Protein AF-A0A5C9BS23-F1 (afdb_monomer)

Foldseek 3Di:
DPCLVVVLLVCLVVQLLQACPDVVLPHDVDDVVVNVVSLVVVCVVPVVSSVFSVQLVVVLVVCVPDNDPVVCVVPNSCSSSVVDTHHDFQADPVQDPNSVPAPWDWPADPVRHTDIDDDGPPID

Radius of gyration: 16.47 Å; Cα contacts (8 Å, |Δi|>4): 150; chains: 1; bounding box: 42×32×42 Å

Mean predicted aligned error: 2.77 Å

Structure (mmCIF, N/CA/C/O backbone):
data_AF-A0A5C9BS23-F1
#
_entry.id   AF-A0A5C9BS23-F1
#
loop_
_atom_site.group_PDB
_atom_site.id
_atom_site.type_symbol
_atom_site.label_atom_id
_atom_site.label_alt_id
_atom_site.label_comp_id
_atom_site.label_asym_id
_atom_site.label_entity_id
_atom_site.label_seq_id
_atom_site.pdbx_PDB_ins_code
_atom_site.Cartn_x
_atom_site.Cartn_y
_atom_site.Cartn_z
_atom_site.occupancy
_atom_site.B_iso_or_equiv
_atom_site.auth_seq_id
_atom_site.auth_comp_id
_atom_site.auth_asym_id
_atom_site.auth_atom_id
_atom_site.pdbx_PDB_model_num
ATOM 1 N N . PRO A 1 1 ? 8.996 13.730 -7.837 1.00 88.56 1 PRO A N 1
ATOM 2 C CA . PRO A 1 1 ? 10.079 14.350 -8.644 1.00 88.56 1 PRO A CA 1
ATOM 3 C C . PRO A 1 1 ? 9.676 14.425 -10.120 1.00 88.56 1 PRO A C 1
ATOM 5 O O . PRO A 1 1 ? 8.764 13.702 -10.517 1.00 88.56 1 PRO A O 1
ATOM 8 N N . THR A 1 2 ? 10.323 15.273 -10.921 1.00 95.62 2 THR A N 1
ATOM 9 C CA . THR A 1 2 ? 10.094 15.317 -12.377 1.00 95.62 2 THR A CA 1
ATOM 10 C C . THR A 1 2 ? 10.279 13.922 -12.986 1.00 95.62 2 THR A C 1
ATOM 12 O O . THR A 1 2 ? 11.216 13.216 -12.615 1.00 95.62 2 THR A O 1
ATOM 15 N N . GLY A 1 3 ? 9.369 13.497 -13.866 1.00 95.75 3 GLY A N 1
ATOM 16 C CA . GLY A 1 3 ? 9.415 12.188 -14.530 1.00 95.75 3 GLY A CA 1
ATOM 17 C C . GLY A 1 3 ? 8.792 11.025 -13.746 1.00 95.75 3 GLY A C 1
ATOM 18 O O . GLY A 1 3 ? 8.545 9.968 -14.319 1.00 95.75 3 GLY A O 1
ATOM 19 N N . TRP A 1 4 ? 8.518 11.176 -12.444 1.00 95.81 4 TRP A N 1
ATOM 20 C CA . TRP A 1 4 ? 7.981 10.071 -11.634 1.00 95.81 4 TRP A CA 1
ATOM 21 C C . TRP A 1 4 ? 6.539 9.720 -11.972 1.00 95.81 4 TRP A C 1
ATOM 23 O O . TRP A 1 4 ? 6.173 8.550 -11.930 1.00 95.81 4 TRP A O 1
ATOM 33 N N . LYS A 1 5 ? 5.718 10.720 -12.297 1.00 96.00 5 LYS A N 1
ATOM 34 C CA . LYS A 1 5 ? 4.321 10.490 -12.669 1.00 96.00 5 LYS A CA 1
ATOM 35 C C . LYS A 1 5 ? 4.249 9.686 -13.965 1.00 96.00 5 LYS A C 1
ATOM 37 O O . LYS A 1 5 ? 3.460 8.755 -14.072 1.00 96.00 5 LYS A O 1
ATOM 42 N N . GLU A 1 6 ? 5.098 10.034 -14.923 1.00 97.94 6 GLU A N 1
ATOM 43 C CA . GLU A 1 6 ? 5.216 9.378 -16.219 1.00 97.94 6 GLU A CA 1
ATOM 44 C C . GLU A 1 6 ? 5.760 7.955 -16.057 1.00 97.94 6 GLU A C 1
ATOM 46 O O . GLU A 1 6 ? 5.193 7.021 -16.617 1.00 97.94 6 GLU A O 1
ATOM 51 N N . ALA A 1 7 ? 6.794 7.775 -15.228 1.00 97.25 7 ALA A N 1
ATOM 52 C CA . ALA A 1 7 ? 7.349 6.460 -14.917 1.00 97.25 7 ALA A CA 1
ATOM 53 C C . ALA A 1 7 ? 6.330 5.552 -14.211 1.00 97.25 7 ALA A C 1
ATOM 55 O O . ALA A 1 7 ? 6.184 4.394 -14.590 1.00 97.25 7 ALA A O 1
ATOM 56 N N . TYR A 1 8 ? 5.591 6.072 -13.225 1.00 97.56 8 TYR A N 1
ATOM 57 C CA . TYR A 1 8 ? 4.550 5.315 -12.524 1.00 97.56 8 TYR A CA 1
ATOM 58 C C . TYR A 1 8 ? 3.411 4.925 -13.464 1.00 97.56 8 TYR A C 1
ATOM 60 O O . TYR A 1 8 ? 2.979 3.775 -13.467 1.00 97.56 8 TYR A O 1
ATOM 68 N N . LYS A 1 9 ? 2.979 5.853 -14.324 1.00 97.56 9 LYS A N 1
ATOM 69 C CA . LYS A 1 9 ? 1.974 5.572 -15.348 1.00 97.56 9 LYS A CA 1
ATOM 70 C C . LYS A 1 9 ? 2.437 4.458 -16.293 1.00 97.56 9 LYS A C 1
ATOM 72 O O . LYS A 1 9 ? 1.716 3.482 -16.448 1.00 97.56 9 LYS A O 1
ATOM 77 N N . ALA A 1 10 ? 3.643 4.560 -16.855 1.00 97.88 10 ALA A N 1
ATOM 78 C CA . ALA A 1 10 ? 4.190 3.540 -17.752 1.00 97.88 10 ALA A CA 1
ATOM 79 C C . ALA A 1 10 ? 4.358 2.177 -17.055 1.00 97.88 10 ALA A C 1
ATOM 81 O O . ALA A 1 10 ? 4.090 1.135 -17.648 1.00 97.88 10 ALA A O 1
ATOM 82 N N . PHE A 1 11 ? 4.762 2.183 -15.782 1.00 97.31 11 PHE A N 1
ATOM 83 C CA . PHE A 1 11 ? 4.861 0.981 -14.957 1.00 97.31 11 PHE A CA 1
ATOM 84 C C . PHE A 1 11 ? 3.502 0.279 -14.797 1.00 97.31 11 PHE A C 1
ATOM 86 O O . PHE A 1 11 ? 3.415 -0.938 -14.958 1.00 97.31 11 PHE A O 1
ATOM 93 N N . CYS A 1 12 ? 2.441 1.044 -14.529 1.00 97.62 12 CYS A N 1
ATOM 94 C CA . CYS A 1 12 ? 1.083 0.518 -14.388 1.00 97.62 12 CYS A CA 1
ATOM 95 C C . CYS A 1 12 ? 0.486 0.066 -15.730 1.00 97.62 12 CYS A C 1
ATOM 97 O O . CYS A 1 12 ? -0.083 -1.018 -15.798 1.00 97.62 12 CYS A O 1
ATOM 99 N N . GLU A 1 13 ? 0.664 0.840 -16.806 1.00 97.25 13 GLU A N 1
ATOM 100 C CA . GLU A 1 13 ? 0.186 0.499 -18.160 1.00 97.25 13 GLU A CA 1
ATOM 101 C C . GLU A 1 13 ? 0.841 -0.774 -18.712 1.00 97.25 13 GLU A C 1
ATOM 103 O O . GLU A 1 13 ? 0.208 -1.528 -19.446 1.00 97.25 13 GLU A O 1
ATOM 108 N N . ALA A 1 14 ? 2.087 -1.051 -18.323 1.00 96.44 14 ALA A N 1
ATOM 109 C CA . ALA A 1 14 ? 2.768 -2.305 -18.631 1.00 96.44 14 ALA A CA 1
ATOM 110 C C . ALA A 1 14 ? 2.319 -3.487 -17.742 1.00 96.44 14 ALA A C 1
ATOM 112 O O . ALA A 1 14 ? 2.822 -4.599 -17.892 1.00 96.44 14 ALA A O 1
ATOM 113 N N . GLY A 1 15 ? 1.390 -3.262 -16.808 1.00 95.44 15 GLY A N 1
ATOM 114 C CA . GLY A 1 15 ? 0.807 -4.285 -15.941 1.00 95.44 15 GLY A CA 1
ATOM 115 C C . GLY A 1 15 ? 1.673 -4.688 -14.744 1.00 95.44 15 GLY A C 1
ATOM 116 O O . GLY A 1 15 ? 1.312 -5.621 -14.026 1.00 95.44 15 GLY A O 1
ATOM 117 N N . TRP A 1 16 ? 2.800 -4.013 -14.493 1.00 96.69 16 TRP A N 1
ATOM 118 C CA . TRP A 1 16 ? 3.749 -4.425 -13.451 1.00 96.69 16 TRP A CA 1
ATOM 119 C C . TRP A 1 16 ? 3.216 -4.243 -12.028 1.00 96.69 16 TRP A C 1
ATOM 121 O O . TRP A 1 16 ? 3.621 -4.973 -11.125 1.00 96.69 16 TRP A O 1
ATOM 131 N N . ASN A 1 17 ? 2.288 -3.305 -11.827 1.00 96.38 17 ASN A N 1
ATOM 132 C CA . ASN A 1 17 ? 1.698 -3.031 -10.516 1.00 96.38 17 ASN A CA 1
ATOM 133 C C . ASN A 1 17 ? 0.821 -4.189 -10.002 1.00 96.38 17 ASN A C 1
ATOM 135 O 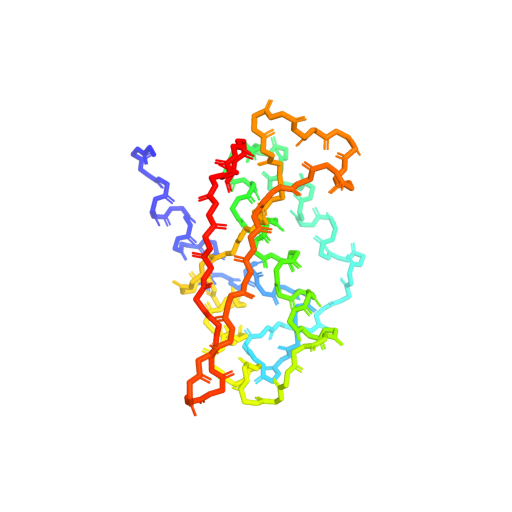O . ASN A 1 17 ? 0.795 -4.443 -8.803 1.00 96.38 17 ASN A O 1
ATOM 139 N N . GLY A 1 18 ? 0.165 -4.919 -10.910 1.00 96.31 18 GLY A N 1
ATOM 140 C CA . GLY A 1 18 ? -0.740 -6.033 -10.606 1.00 96.31 18 GLY A CA 1
ATOM 14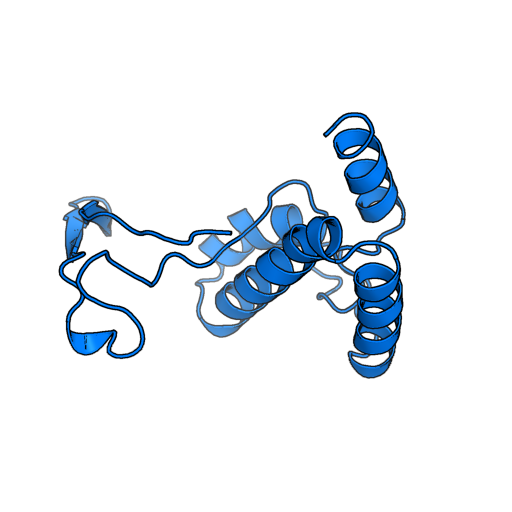1 C C . GLY A 1 18 ? -0.204 -7.406 -11.018 1.00 96.31 18 GLY A C 1
ATOM 142 O O . GLY A 1 18 ? -0.991 -8.316 -11.267 1.00 96.31 18 GLY A O 1
ATOM 143 N N . ILE A 1 19 ? 1.119 -7.563 -11.149 1.00 96.56 19 ILE A N 1
ATOM 144 C CA . ILE A 1 19 ? 1.742 -8.749 -11.762 1.00 96.56 19 ILE A CA 1
ATOM 145 C C . ILE A 1 19 ? 1.333 -10.079 -11.100 1.00 96.56 19 ILE A C 1
ATOM 147 O O . ILE A 1 19 ? 1.052 -11.047 -11.801 1.00 96.56 19 ILE A O 1
ATOM 151 N N . THR A 1 20 ? 1.248 -10.137 -9.769 1.00 96.69 20 THR A N 1
ATOM 152 C CA . THR A 1 20 ? 0.818 -11.347 -9.037 1.00 96.69 20 THR A CA 1
ATOM 153 C C . THR A 1 20 ? -0.626 -11.272 -8.549 1.00 96.69 20 THR A C 1
ATOM 155 O O . THR A 1 20 ? -1.172 -12.258 -8.064 1.00 96.69 20 THR A O 1
ATOM 158 N N . SER A 1 21 ? -1.267 -10.111 -8.680 1.00 97.19 21 SER A N 1
ATOM 159 C CA . SER A 1 21 ? -2.615 -9.887 -8.165 1.00 97.19 21 SER A CA 1
ATOM 160 C C . SER A 1 21 ? -3.674 -10.667 -8.961 1.00 97.19 21 SER A C 1
ATOM 162 O O . SER A 1 21 ? -3.446 -10.977 -10.136 1.00 97.19 21 SER A O 1
ATOM 164 N N . PRO A 1 22 ? -4.847 -10.963 -8.366 1.00 96.94 22 PRO A N 1
ATOM 165 C CA . PRO A 1 22 ? -5.890 -11.744 -9.028 1.00 96.94 22 PRO A CA 1
ATOM 166 C C . PRO A 1 22 ? -6.409 -11.092 -10.316 1.00 96.94 22 PRO A C 1
ATOM 168 O O . PRO A 1 22 ? -6.629 -9.879 -10.371 1.00 96.94 22 PRO A O 1
ATOM 171 N N . ALA A 1 23 ? -6.663 -11.918 -11.333 1.00 97.19 23 ALA A N 1
ATOM 172 C CA . ALA A 1 23 ? -7.165 -11.466 -12.631 1.00 97.19 23 ALA A CA 1
ATOM 173 C C . ALA A 1 23 ? -8.561 -10.825 -12.550 1.00 97.19 23 ALA A C 1
ATOM 175 O O . ALA A 1 23 ? -8.832 -9.873 -13.278 1.00 97.19 23 ALA A O 1
ATOM 176 N N . ASP A 1 24 ? -9.401 -11.272 -11.609 1.00 96.50 24 ASP A N 1
ATOM 177 C CA . ASP A 1 24 ? -10.749 -10.729 -11.367 1.00 96.50 24 ASP A CA 1
ATOM 178 C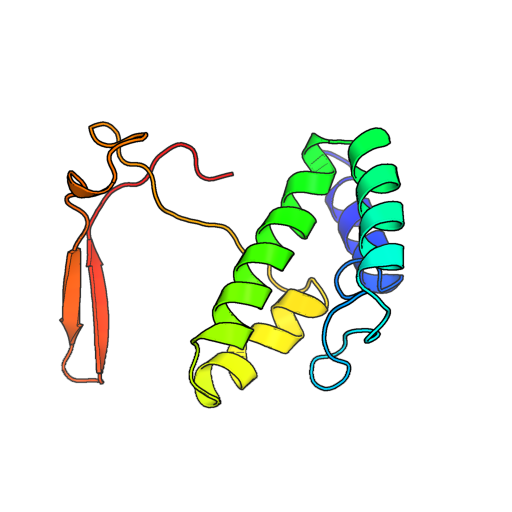 C . ASP A 1 24 ? -10.746 -9.228 -11.028 1.00 96.50 24 ASP A C 1
ATOM 180 O O . ASP A 1 24 ? -11.764 -8.556 -11.174 1.00 96.50 24 ASP A O 1
ATOM 184 N N . PHE A 1 25 ? -9.598 -8.690 -10.605 1.00 97.25 25 PHE A N 1
ATOM 185 C CA . PHE A 1 25 ? -9.410 -7.279 -10.267 1.00 97.25 25 PHE A CA 1
ATOM 186 C C . PHE A 1 25 ? -8.362 -6.596 -11.164 1.00 97.25 25 PHE A C 1
ATOM 188 O O . PHE A 1 25 ? -7.724 -5.628 -10.754 1.00 97.25 25 PHE A O 1
ATOM 195 N N . GLY A 1 26 ? -8.141 -7.110 -12.379 1.00 95.19 26 GLY A N 1
ATOM 196 C CA . GLY A 1 26 ? -7.228 -6.511 -13.361 1.00 95.19 26 GLY A CA 1
ATOM 197 C C . GLY A 1 26 ? -5.745 -6.836 -13.152 1.00 95.19 26 GLY A C 1
ATOM 198 O O . GLY A 1 26 ? -4.888 -6.198 -13.764 1.00 95.19 26 GLY A O 1
ATOM 199 N N . GLY A 1 27 ? -5.426 -7.808 -12.293 1.00 96.88 27 GLY A N 1
ATOM 200 C CA . GLY A 1 27 ? -4.078 -8.357 -12.165 1.00 96.88 27 GLY A CA 1
ATOM 201 C C . GLY A 1 27 ? -3.751 -9.392 -13.247 1.00 96.88 27 GLY A C 1
ATOM 202 O O . GLY A 1 27 ? -4.582 -9.720 -14.092 1.00 96.88 27 GLY A O 1
ATOM 203 N N . GLN A 1 28 ? -2.530 -9.928 -13.221 1.00 97.69 28 GLN A N 1
ATOM 204 C CA . GLN A 1 28 ? -2.100 -10.960 -14.179 1.00 97.69 28 GLN A CA 1
ATOM 205 C C . GLN A 1 28 ? -2.140 -12.384 -13.602 1.00 97.69 28 GLN A C 1
ATOM 207 O O . GLN A 1 28 ? -2.020 -13.347 -14.356 1.00 97.69 28 GLN A O 1
ATOM 212 N N . GLY A 1 29 ? -2.293 -12.538 -12.281 1.00 96.62 29 GLY A N 1
ATOM 213 C CA . GLY A 1 29 ? -2.330 -13.842 -11.610 1.00 96.62 29 GLY A CA 1
ATOM 214 C C . GLY A 1 29 ? -1.047 -14.668 -11.755 1.00 96.62 29 GLY A C 1
ATOM 215 O O . GLY A 1 29 ? -1.100 -15.896 -11.680 1.00 96.62 29 GLY A O 1
ATOM 216 N N . LEU A 1 30 ? 0.099 -14.025 -12.013 1.00 97.19 30 LEU A N 1
ATOM 217 C CA . LEU A 1 30 ? 1.370 -14.732 -12.160 1.00 97.19 30 LEU A CA 1
ATOM 218 C C . LEU A 1 30 ? 1.912 -15.192 -10.795 1.00 97.19 30 LEU A C 1
ATOM 220 O O . LEU A 1 30 ? 1.580 -14.599 -9.769 1.00 97.19 30 LEU A O 1
ATOM 224 N N . PRO A 1 31 ? 2.780 -16.221 -10.756 1.00 97.00 31 PRO A N 1
ATOM 225 C CA . PRO A 1 31 ? 3.337 -16.719 -9.502 1.00 97.00 31 PRO A CA 1
ATOM 226 C C . PRO A 1 31 ? 4.163 -15.671 -8.745 1.00 97.00 31 PRO A C 1
ATOM 228 O O . PRO A 1 31 ? 4.963 -14.945 -9.343 1.00 97.00 31 PRO A O 1
ATOM 231 N N . ASP A 1 32 ? 4.069 -15.673 -7.413 1.00 94.25 32 ASP A N 1
ATOM 232 C CA . ASP A 1 32 ? 4.835 -14.759 -6.553 1.00 94.25 32 ASP A CA 1
ATOM 233 C C . ASP A 1 32 ? 6.34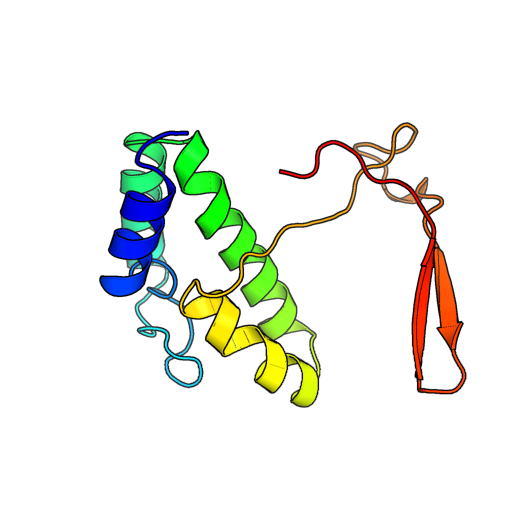7 -14.866 -6.739 1.00 94.25 32 ASP A C 1
ATOM 235 O O . ASP A 1 32 ? 7.051 -13.865 -6.631 1.00 94.25 32 ASP A O 1
ATOM 239 N N . THR A 1 33 ? 6.863 -16.047 -7.081 1.00 96.25 33 THR A N 1
ATOM 240 C CA . THR A 1 33 ? 8.289 -16.240 -7.380 1.00 96.25 33 THR A 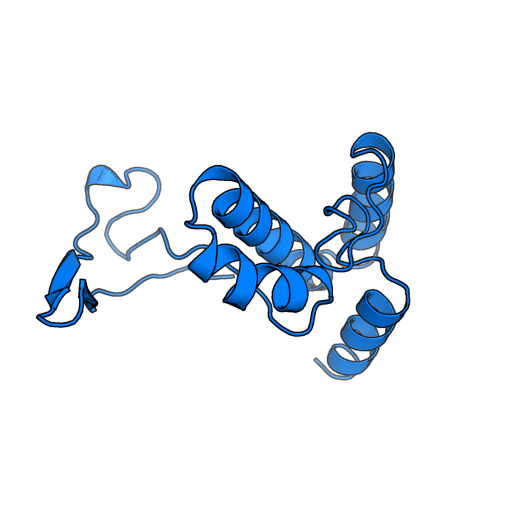CA 1
ATOM 241 C C . THR A 1 33 ? 8.763 -15.357 -8.535 1.00 96.25 33 THR A C 1
ATOM 243 O O . THR A 1 33 ? 9.857 -14.798 -8.464 1.00 96.25 33 THR A O 1
ATOM 246 N N . LEU A 1 34 ? 7.932 -15.163 -9.565 1.00 95.31 34 LEU A N 1
ATOM 247 C CA . LEU A 1 34 ? 8.209 -14.223 -10.651 1.00 95.31 34 LEU A CA 1
ATOM 248 C C . LEU A 1 34 ? 8.031 -12.774 -10.184 1.00 95.31 34 LEU A C 1
ATOM 250 O O . LEU A 1 34 ? 8.865 -11.919 -10.481 1.00 95.31 34 LEU A O 1
ATOM 254 N N . GLY A 1 35 ? 6.970 -12.505 -9.418 1.00 94.88 35 GLY A N 1
ATOM 255 C CA . GLY A 1 35 ? 6.716 -11.182 -8.850 1.00 94.88 35 GLY A CA 1
ATOM 256 C C . GLY A 1 35 ? 7.872 -10.673 -7.987 1.00 94.88 35 GLY A C 1
ATOM 257 O O . GLY A 1 35 ? 8.220 -9.498 -8.073 1.00 94.88 35 GLY A O 1
ATOM 258 N N . ILE A 1 36 ? 8.507 -11.544 -7.199 1.00 95.62 36 ILE A N 1
ATOM 259 C CA . ILE A 1 36 ? 9.675 -11.210 -6.374 1.00 95.62 36 ILE A CA 1
ATOM 260 C C . ILE A 1 36 ? 10.857 -10.784 -7.249 1.00 95.62 36 ILE A C 1
ATOM 262 O O . ILE A 1 36 ? 11.444 -9.740 -6.978 1.00 95.62 36 ILE A O 1
ATOM 266 N N . ALA A 1 37 ? 11.169 -11.523 -8.318 1.00 96.50 37 ALA A N 1
ATOM 267 C CA . ALA A 1 37 ? 12.258 -11.162 -9.228 1.00 96.50 37 ALA A CA 1
ATOM 268 C C . ALA A 1 37 ? 12.017 -9.797 -9.902 1.00 96.50 37 ALA A C 1
ATOM 270 O O . ALA A 1 37 ? 12.921 -8.970 -10.004 1.00 96.50 37 ALA A O 1
ATOM 271 N N . VAL A 1 38 ? 10.775 -9.512 -10.312 1.00 94.88 38 VAL A N 1
ATOM 272 C CA . VAL A 1 38 ? 10.414 -8.197 -10.870 1.00 94.88 38 VAL A CA 1
ATOM 273 C C . VAL A 1 38 ? 1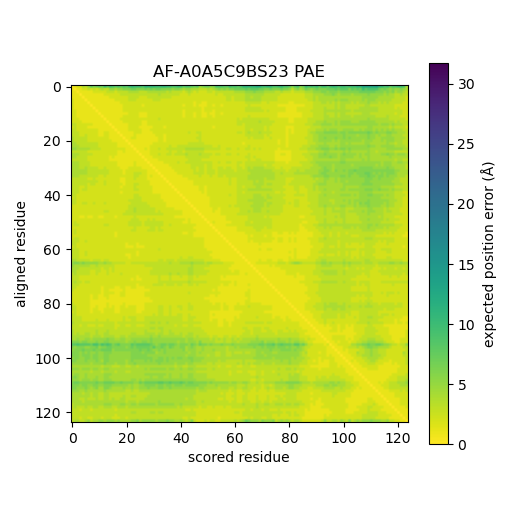0.551 -7.090 -9.827 1.00 94.88 38 VAL A C 1
ATOM 275 O O . VAL A 1 38 ? 11.152 -6.053 -10.110 1.00 94.88 38 VAL A O 1
ATOM 278 N N . LYS A 1 39 ? 10.050 -7.313 -8.608 1.00 94.44 39 LYS A N 1
ATOM 279 C CA . LYS A 1 39 ? 10.181 -6.360 -7.498 1.00 94.44 39 LYS A CA 1
ATOM 280 C C . LYS A 1 39 ? 11.651 -6.074 -7.181 1.00 94.44 39 LYS A C 1
ATOM 282 O O . LYS A 1 39 ? 12.001 -4.913 -7.004 1.00 94.44 39 LYS A O 1
ATOM 287 N N . GLU A 1 40 ? 12.517 -7.086 -7.182 1.00 97.12 40 GLU A N 1
ATOM 288 C CA . GLU A 1 40 ? 13.962 -6.923 -6.975 1.00 97.12 40 GLU A CA 1
ATOM 289 C C . GLU A 1 40 ? 14.587 -5.985 -8.019 1.00 97.12 40 GLU A C 1
ATOM 291 O O . GLU A 1 40 ? 15.311 -5.056 -7.653 1.00 97.12 40 GLU A O 1
ATOM 296 N N . MET A 1 41 ? 14.269 -6.175 -9.305 1.00 97.25 41 MET A N 1
ATOM 297 C CA . MET A 1 41 ? 14.777 -5.320 -10.384 1.00 97.25 41 MET A CA 1
ATOM 298 C C . MET A 1 41 ? 14.340 -3.861 -10.207 1.00 97.25 41 MET A C 1
ATOM 300 O O . MET A 1 41 ? 15.150 -2.946 -10.358 1.00 97.25 41 MET A O 1
ATOM 304 N N . VAL A 1 42 ? 13.075 -3.631 -9.841 1.00 95.75 42 VAL A N 1
ATOM 305 C CA . VAL A 1 42 ? 12.529 -2.280 -9.626 1.00 95.75 42 VAL A CA 1
ATOM 306 C C . VAL A 1 42 ? 13.155 -1.621 -8.393 1.00 95.75 42 VAL A C 1
ATOM 308 O O . VAL A 1 42 ? 13.581 -0.469 -8.471 1.00 95.75 42 VAL A O 1
ATOM 311 N N . CYS A 1 43 ? 13.269 -2.351 -7.277 1.00 96.62 43 CYS A N 1
ATOM 312 C CA . CYS A 1 43 ? 13.943 -1.888 -6.061 1.00 96.62 43 CYS A CA 1
ATOM 313 C C . CYS A 1 43 ? 15.410 -1.525 -6.326 1.00 96.62 43 CYS A C 1
ATOM 315 O O . CYS A 1 43 ? 15.882 -0.488 -5.861 1.00 96.62 43 CYS A O 1
ATOM 317 N N . SER A 1 44 ? 16.115 -2.352 -7.102 1.00 97.88 44 SER A N 1
ATOM 318 C CA . SER A 1 44 ? 17.523 -2.143 -7.458 1.00 97.88 44 SER A CA 1
ATOM 319 C C . SER A 1 44 ? 17.717 -0.935 -8.371 1.00 97.88 44 SER A C 1
ATOM 321 O O . SER A 1 44 ? 18.680 -0.188 -8.214 1.00 97.88 44 SER A O 1
ATOM 323 N N . ALA A 1 45 ? 16.792 -0.713 -9.310 1.00 97.19 45 ALA A N 1
ATOM 324 C CA . ALA A 1 45 ? 16.838 0.432 -10.211 1.00 97.19 45 ALA A CA 1
ATOM 325 C C . ALA A 1 45 ? 16.518 1.749 -9.490 1.00 97.19 45 ALA A C 1
ATOM 327 O O . ALA A 1 45 ? 17.171 2.766 -9.730 1.00 97.19 45 ALA A O 1
ATOM 328 N N . ASN A 1 46 ? 15.501 1.753 -8.623 1.00 97.31 46 ASN A N 1
ATOM 329 C CA . ASN A 1 46 ? 15.120 2.925 -7.846 1.00 97.31 46 ASN A CA 1
ATOM 330 C C . ASN A 1 46 ? 14.300 2.535 -6.609 1.00 97.31 46 ASN A C 1
ATOM 332 O O . ASN A 1 46 ? 13.072 2.411 -6.665 1.00 97.31 46 ASN A O 1
ATOM 336 N N . LEU A 1 47 ? 14.983 2.424 -5.469 1.00 96.75 47 LEU A N 1
ATOM 337 C CA . LEU A 1 47 ? 14.358 2.054 -4.204 1.00 96.75 47 LEU A CA 1
ATOM 338 C C . LEU A 1 47 ? 13.220 3.008 -3.826 1.00 96.75 47 LEU A C 1
ATOM 340 O O . LEU A 1 47 ? 12.120 2.555 -3.532 1.00 96.75 47 LEU A O 1
ATOM 344 N N . SER A 1 48 ? 13.440 4.322 -3.888 1.00 96.38 48 SER A N 1
ATOM 345 C CA . SER A 1 48 ? 12.419 5.302 -3.503 1.00 96.38 48 SER A CA 1
ATOM 346 C C . SER A 1 48 ? 11.159 5.214 -4.369 1.00 96.38 48 SER A C 1
ATOM 348 O O . SER A 1 48 ? 10.059 5.376 -3.851 1.00 96.38 48 SER A O 1
ATOM 350 N N . PHE A 1 49 ? 11.298 4.951 -5.672 1.00 96.69 49 PHE A N 1
ATOM 351 C CA . PHE A 1 49 ? 10.153 4.741 -6.564 1.00 96.69 49 PHE A CA 1
ATOM 352 C C . PHE A 1 49 ? 9.422 3.436 -6.235 1.00 96.69 49 PHE A C 1
ATOM 354 O O . PHE A 1 49 ? 8.193 3.415 -6.182 1.00 96.69 49 PHE A O 1
ATOM 361 N N . SER A 1 50 ? 10.175 2.363 -5.970 1.00 96.25 50 SER A N 1
ATOM 362 C CA . SER A 1 50 ? 9.625 1.030 -5.697 1.00 96.25 50 SER A CA 1
ATOM 363 C C . SER A 1 50 ? 8.722 0.971 -4.458 1.00 96.25 50 SER A C 1
ATOM 365 O O . SER A 1 50 ? 7.821 0.134 -4.404 1.00 96.25 50 SER A O 1
ATOM 367 N N . LEU A 1 51 ? 8.914 1.882 -3.493 1.00 96.06 51 LEU A N 1
ATOM 368 C CA . LEU A 1 51 ? 8.128 1.925 -2.258 1.00 96.06 51 LEU A CA 1
ATOM 369 C C . LEU A 1 51 ? 6.631 2.125 -2.525 1.00 96.06 51 LEU A C 1
ATOM 371 O O . LEU A 1 51 ? 5.821 1.494 -1.857 1.00 96.06 51 LEU A O 1
ATOM 375 N N . GLY A 1 52 ? 6.248 2.927 -3.525 1.00 95.06 52 GLY A N 1
ATOM 376 C CA . GLY A 1 52 ? 4.836 3.163 -3.851 1.00 95.06 52 GLY A CA 1
ATOM 377 C C . GLY A 1 52 ? 4.085 1.877 -4.242 1.00 95.06 52 GLY A C 1
ATOM 378 O O . GLY A 1 52 ? 3.138 1.490 -3.547 1.00 95.06 52 GLY A O 1
ATOM 379 N N . PRO A 1 53 ? 4.507 1.176 -5.314 1.00 94.81 53 PRO A N 1
ATOM 380 C CA . PRO A 1 53 ? 3.942 -0.122 -5.688 1.00 94.81 53 PRO A CA 1
ATOM 381 C C . PRO A 1 53 ? 4.046 -1.181 -4.580 1.00 94.81 53 PRO A C 1
ATOM 383 O O . PRO A 1 53 ? 3.108 -1.952 -4.367 1.00 94.81 53 PRO A O 1
ATOM 386 N N . LEU A 1 54 ? 5.161 -1.210 -3.840 1.00 95.06 54 LEU A N 1
ATOM 387 C CA . LEU A 1 54 ? 5.375 -2.174 -2.759 1.00 95.06 54 LEU A CA 1
ATOM 388 C C . LEU A 1 54 ? 4.353 -2.002 -1.624 1.00 95.06 54 LEU A C 1
ATOM 390 O O . LEU A 1 54 ? 3.724 -2.974 -1.208 1.00 95.06 54 LEU A O 1
ATOM 394 N N . LEU A 1 55 ? 4.157 -0.771 -1.148 1.00 97.38 55 LEU A N 1
ATOM 395 C CA . LEU A 1 55 ? 3.188 -0.456 -0.093 1.00 97.38 55 LEU A CA 1
ATOM 396 C C . LEU A 1 55 ? 1.752 -0.698 -0.559 1.00 97.38 55 LEU A C 1
ATOM 398 O O . LEU A 1 55 ? 0.937 -1.237 0.192 1.00 97.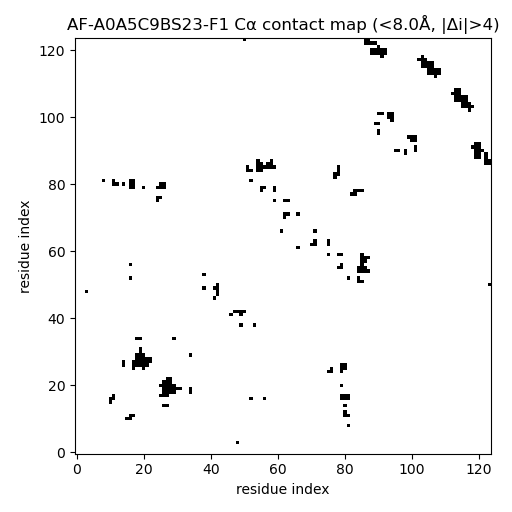38 55 LEU A O 1
ATOM 402 N N . THR A 1 56 ? 1.467 -0.374 -1.821 1.00 97.44 56 THR A N 1
ATOM 403 C CA . THR A 1 56 ? 0.160 -0.643 -2.430 1.00 97.44 56 THR A CA 1
ATOM 404 C C . THR A 1 56 ? -0.125 -2.144 -2.473 1.00 97.44 56 THR A C 1
ATOM 406 O O . THR A 1 56 ? -1.227 -2.549 -2.112 1.00 97.44 56 THR A O 1
ATOM 409 N N . THR A 1 57 ? 0.871 -2.976 -2.803 1.00 95.25 57 THR A N 1
ATOM 410 C CA . THR A 1 57 ? 0.739 -4.444 -2.752 1.00 95.25 57 THR A CA 1
ATOM 411 C C . THR A 1 57 ? 0.356 -4.912 -1.346 1.00 95.25 57 THR A C 1
ATOM 413 O O . THR A 1 57 ? -0.595 -5.668 -1.193 1.00 95.25 57 THR A O 1
ATOM 416 N N . GLY A 1 58 ? 1.036 -4.428 -0.300 1.00 95.75 58 GLY A N 1
ATOM 417 C CA . GLY A 1 58 ? 0.706 -4.801 1.082 1.00 95.75 58 GLY A CA 1
ATOM 418 C C . GLY A 1 58 ? -0.719 -4.409 1.493 1.00 95.75 58 GLY A C 1
ATOM 419 O O . GLY A 1 58 ? -1.407 -5.173 2.167 1.00 95.75 58 GLY A O 1
ATOM 420 N N . ALA A 1 59 ? -1.194 -3.243 1.050 1.00 98.00 59 ALA A N 1
ATOM 421 C CA . ALA A 1 59 ? -2.566 -2.811 1.300 1.00 98.00 59 ALA A CA 1
ATOM 422 C C . ALA A 1 59 ? -3.603 -3.657 0.531 1.00 98.00 59 ALA A C 1
ATOM 424 O O . ALA A 1 59 ? -4.656 -3.978 1.083 1.00 98.00 59 ALA A O 1
ATOM 425 N N . VAL A 1 60 ? -3.296 -4.065 -0.706 1.00 97.75 60 VAL A N 1
ATOM 426 C CA . VAL A 1 60 ? -4.116 -5.006 -1.492 1.00 97.75 60 VAL A CA 1
ATOM 427 C C . VAL A 1 60 ? -4.228 -6.357 -0.784 1.00 97.75 60 VAL A C 1
ATOM 429 O O . VAL A 1 60 ? -5.338 -6.861 -0.629 1.00 97.75 60 VAL A O 1
ATOM 432 N N . GLU A 1 61 ? -3.121 -6.909 -0.284 1.00 96.44 61 GLU A N 1
ATOM 433 C CA . GLU A 1 61 ? -3.123 -8.180 0.457 1.00 96.44 61 GLU A CA 1
ATOM 434 C C . GLU A 1 61 ? -3.985 -8.115 1.725 1.00 96.44 61 GLU A C 1
ATOM 436 O O . GLU A 1 61 ? -4.758 -9.035 2.009 1.00 96.44 61 GLU A O 1
ATOM 441 N N . ALA A 1 62 ? -3.926 -7.002 2.465 1.00 97.88 62 ALA A N 1
ATOM 442 C CA . ALA A 1 62 ? -4.790 -6.792 3.624 1.00 97.88 62 ALA A CA 1
ATOM 443 C C . ALA A 1 62 ? -6.276 -6.808 3.225 1.00 97.88 62 ALA A C 1
ATOM 445 O O . ALA A 1 62 ? -7.075 -7.504 3.851 1.00 97.88 62 ALA A O 1
ATOM 446 N N . LEU A 1 63 ? -6.645 -6.110 2.144 1.00 98.12 63 LEU A N 1
ATOM 447 C CA . LEU A 1 63 ? -8.022 -6.100 1.644 1.00 98.12 63 LEU A CA 1
ATOM 448 C C . LEU A 1 63 ? -8.480 -7.487 1.175 1.00 98.12 63 LEU A C 1
ATOM 450 O O . LEU A 1 63 ? -9.578 -7.919 1.522 1.00 98.12 63 LEU A O 1
ATOM 454 N N . LEU A 1 64 ? -7.647 -8.212 0.426 1.00 97.06 64 LEU A N 1
ATOM 455 C CA . LEU A 1 64 ? -7.952 -9.576 -0.016 1.00 97.06 64 LEU A CA 1
ATOM 456 C C . LEU A 1 64 ? -8.214 -10.507 1.175 1.00 97.06 64 LEU A C 1
ATOM 458 O O . LEU A 1 64 ? -9.174 -11.284 1.152 1.00 97.06 64 LEU A O 1
ATOM 462 N N . THR A 1 65 ? -7.407 -10.361 2.226 1.00 97.69 65 THR A N 1
ATOM 463 C CA . THR A 1 65 ? -7.446 -11.203 3.424 1.00 97.69 65 THR A CA 1
ATOM 464 C C . THR A 1 65 ? -8.671 -10.941 4.296 1.00 97.69 65 THR A C 1
ATOM 466 O O . THR A 1 65 ? -9.309 -11.894 4.737 1.00 97.69 65 THR A O 1
ATOM 469 N N . CYS A 1 66 ? -9.000 -9.676 4.582 1.00 97.00 66 CYS A N 1
ATOM 470 C CA . CYS A 1 66 ? -9.960 -9.358 5.647 1.00 97.00 66 CYS A CA 1
ATOM 471 C C . CYS A 1 66 ? -11.097 -8.403 5.270 1.00 97.00 66 CYS A C 1
ATOM 473 O O . CYS A 1 66 ? -11.989 -8.195 6.094 1.00 97.00 66 CYS A O 1
ATOM 475 N N . ALA A 1 67 ? -11.111 -7.825 4.066 1.00 97.56 67 ALA A N 1
ATOM 476 C CA . ALA A 1 67 ? -12.186 -6.915 3.682 1.00 97.56 67 ALA A CA 1
ATOM 477 C C . ALA A 1 67 ? -13.464 -7.662 3.263 1.00 97.56 67 ALA A C 1
ATOM 479 O O . ALA A 1 67 ? -13.415 -8.792 2.766 1.00 97.56 67 ALA A O 1
ATOM 480 N N . SER A 1 68 ? -14.610 -6.998 3.435 1.00 97.81 68 SER A N 1
ATOM 481 C CA . SER A 1 68 ? -15.888 -7.448 2.878 1.00 97.81 68 SER A CA 1
ATOM 482 C C . SER A 1 68 ? -15.875 -7.388 1.349 1.00 97.81 68 SER A C 1
ATOM 484 O O . SER A 1 68 ? -15.104 -6.631 0.755 1.00 97.81 68 SER A O 1
ATOM 486 N N . ASP A 1 69 ? -16.771 -8.134 0.704 1.00 98.00 69 ASP A N 1
ATOM 487 C CA . ASP A 1 69 ? -16.894 -8.132 -0.760 1.00 98.00 69 ASP A CA 1
ATOM 488 C C . ASP A 1 69 ? -17.222 -6.737 -1.316 1.00 98.00 69 ASP A C 1
ATOM 490 O O . ASP A 1 69 ? -16.712 -6.348 -2.365 1.00 98.00 69 ASP A O 1
ATOM 494 N N . GLU A 1 70 ? -17.997 -5.943 -0.573 1.00 97.56 70 GLU A N 1
ATOM 495 C CA . GLU A 1 70 ? -18.296 -4.549 -0.916 1.00 97.56 70 GLU A CA 1
ATOM 496 C C . GLU A 1 70 ? -17.026 -3.687 -0.964 1.00 97.56 70 GLU A C 1
ATOM 498 O O . GLU A 1 70 ? -16.777 -2.993 -1.951 1.00 97.56 70 GLU A O 1
ATOM 503 N N . LEU A 1 71 ? -16.173 -3.765 0.063 1.00 97.94 71 LEU A N 1
ATOM 504 C CA . LEU A 1 71 ? -14.908 -3.028 0.085 1.00 97.94 71 LEU A CA 1
ATOM 505 C C . LEU A 1 71 ? -13.967 -3.532 -1.017 1.00 97.94 71 LEU A C 1
ATOM 507 O O . LEU A 1 71 ? -13.344 -2.732 -1.716 1.00 97.94 71 LEU A O 1
ATOM 511 N N . LYS A 1 72 ? -13.895 -4.850 -1.229 1.00 98.44 72 LYS A N 1
ATOM 512 C CA . LYS A 1 72 ? -13.088 -5.446 -2.301 1.00 98.44 72 LYS A CA 1
ATOM 513 C C . LYS A 1 72 ? -13.474 -4.884 -3.670 1.00 98.44 72 LYS A C 1
ATOM 515 O O . LYS A 1 72 ? -12.592 -4.431 -4.399 1.00 98.44 72 LYS A O 1
ATOM 520 N N . ALA A 1 73 ? -14.771 -4.814 -3.969 1.00 97.94 73 ALA A N 1
ATOM 521 C CA . ALA A 1 73 ? -15.292 -4.262 -5.219 1.00 97.94 73 ALA A CA 1
ATOM 522 C C . ALA A 1 73 ? -14.989 -2.761 -5.404 1.00 97.94 73 ALA A C 1
ATOM 524 O O . ALA A 1 73 ? -14.812 -2.298 -6.528 1.00 97.94 73 ALA A O 1
ATOM 525 N N . ILE A 1 74 ? -14.901 -1.985 -4.318 1.00 98.00 74 ILE A N 1
ATOM 526 C CA . ILE A 1 74 ? -14.614 -0.543 -4.387 1.00 98.00 74 ILE A CA 1
ATOM 527 C C . ILE A 1 74 ? -13.128 -0.261 -4.650 1.00 98.00 74 ILE A C 1
ATOM 529 O O . ILE A 1 74 ? -12.808 0.687 -5.385 1.00 98.00 74 ILE A O 1
ATOM 533 N N . TYR A 1 75 ? -12.242 -1.027 -4.003 1.00 98.56 75 TYR A N 1
ATOM 534 C CA . TYR A 1 75 ? -10.823 -0.688 -3.872 1.00 98.56 75 TYR A CA 1
ATOM 535 C C . TYR A 1 75 ? -9.889 -1.535 -4.739 1.00 98.56 75 TYR A C 1
ATOM 537 O O . TYR A 1 75 ? -8.953 -0.974 -5.309 1.00 98.56 75 TYR A O 1
ATOM 545 N N . LEU A 1 76 ? -10.106 -2.852 -4.846 1.00 98.44 76 LEU A N 1
ATOM 546 C CA . LEU A 1 76 ? 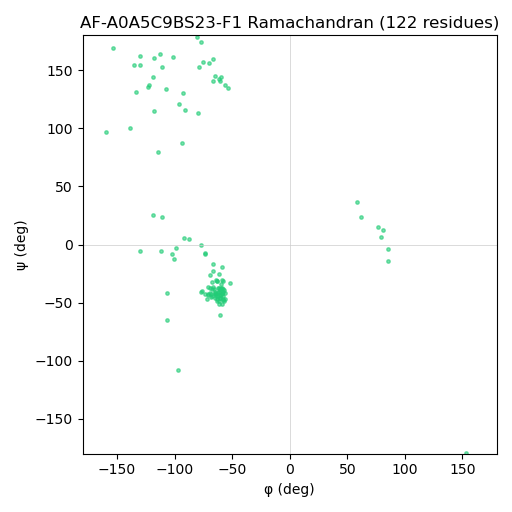-9.073 -3.765 -5.353 1.00 98.44 76 LEU A CA 1
ATOM 547 C C . LEU A 1 76 ? -8.662 -3.458 -6.789 1.00 98.44 76 LEU A C 1
ATOM 549 O O . LEU A 1 76 ? -7.474 -3.274 -7.030 1.00 98.44 76 LEU A O 1
ATOM 553 N N . GLU A 1 77 ? -9.612 -3.329 -7.717 1.00 98.19 77 GLU A N 1
ATOM 554 C CA . GLU A 1 77 ? -9.292 -3.055 -9.124 1.00 98.19 77 GLU A CA 1
ATOM 555 C C . GLU A 1 77 ? -8.484 -1.760 -9.273 1.00 98.19 77 GLU A C 1
ATOM 557 O O . GLU A 1 77 ? -7.451 -1.724 -9.939 1.00 98.19 77 GLU A O 1
ATOM 562 N N . LYS A 1 78 ? -8.888 -0.698 -8.571 1.00 98.50 78 LYS A N 1
ATOM 563 C CA . LYS A 1 78 ? -8.212 0.604 -8.631 1.00 98.50 78 LYS A CA 1
ATOM 564 C C . LYS A 1 78 ? -6.805 0.547 -8.048 1.00 98.50 78 LYS A C 1
ATOM 566 O O . LYS A 1 78 ? -5.909 1.216 -8.554 1.00 98.50 78 LYS A O 1
ATOM 571 N N . MET A 1 79 ? -6.597 -0.234 -6.991 1.00 98.56 79 MET A N 1
ATOM 572 C CA . MET A 1 79 ? -5.280 -0.381 -6.369 1.00 98.56 79 MET A CA 1
ATOM 573 C C . MET A 1 79 ? -4.351 -1.289 -7.179 1.00 98.56 79 MET A C 1
ATOM 575 O O . MET A 1 79 ? -3.177 -0.972 -7.351 1.00 98.56 79 MET A O 1
ATOM 579 N N . ILE A 1 80 ? -4.879 -2.384 -7.726 1.00 98.25 80 ILE A N 1
ATOM 580 C CA . ILE A 1 80 ? -4.131 -3.362 -8.524 1.00 98.25 80 ILE A CA 1
ATOM 581 C C . ILE A 1 80 ? -3.710 -2.766 -9.869 1.00 98.25 80 ILE A C 1
ATOM 583 O O . ILE A 1 80 ? -2.556 -2.905 -10.276 1.00 98.25 80 ILE A O 1
ATOM 587 N N . THR A 1 81 ? -4.593 -2.010 -10.522 1.00 97.56 81 THR A N 1
ATOM 588 C CA . THR A 1 81 ? -4.277 -1.295 -11.773 1.00 97.56 81 THR A CA 1
ATOM 589 C C . THR A 1 81 ? -3.392 -0.061 -11.563 1.00 97.56 81 THR A C 1
ATOM 591 O O . THR A 1 81 ? -2.923 0.531 -12.534 1.00 97.56 81 THR A O 1
ATOM 594 N N . GLY A 1 82 ? -3.144 0.339 -10.310 1.00 97.25 82 GLY A N 1
ATOM 595 C CA . GLY A 1 82 ? -2.329 1.507 -9.968 1.00 97.25 82 GLY A CA 1
ATOM 596 C C . GLY A 1 82 ? -3.043 2.846 -10.159 1.00 97.25 82 GLY A C 1
ATOM 597 O O . GLY A 1 82 ? -2.407 3.898 -10.160 1.00 97.25 82 GLY A O 1
ATOM 598 N N . GLN A 1 83 ? -4.372 2.847 -10.305 1.00 97.56 83 GLN A N 1
ATOM 599 C CA . GLN A 1 83 ? -5.158 4.079 -10.266 1.00 97.56 83 GLN A CA 1
ATOM 600 C C . GLN A 1 83 ? -5.083 4.730 -8.879 1.00 97.56 83 GLN A C 1
ATOM 602 O O . GLN A 1 83 ? -4.972 5.954 -8.775 1.00 97.56 83 GLN A O 1
ATOM 607 N N . TRP A 1 84 ? -5.146 3.915 -7.824 1.00 98.19 84 TRP A N 1
ATOM 608 C CA . TRP A 1 84 ? -5.019 4.319 -6.426 1.00 98.19 84 TRP A CA 1
ATOM 609 C C . TRP A 1 84 ? -3.810 3.640 -5.787 1.00 98.19 84 TRP A C 1
ATOM 611 O O . TRP A 1 84 ? -3.511 2.484 -6.068 1.00 98.19 84 TRP A O 1
ATOM 621 N N . THR A 1 85 ? -3.130 4.352 -4.894 1.00 97.56 85 THR A N 1
ATOM 622 C CA . THR A 1 85 ? -2.051 3.789 -4.078 1.00 97.56 85 THR A CA 1
ATOM 623 C C . THR A 1 85 ? -2.544 3.478 -2.670 1.00 97.56 85 THR A C 1
ATOM 625 O O . THR A 1 85 ? -3.578 3.981 -2.224 1.00 97.56 85 THR A O 1
ATOM 628 N N . GLY A 1 86 ? -1.797 2.635 -1.961 1.00 97.31 86 GLY A N 1
ATOM 629 C CA . GLY A 1 86 ? -2.058 2.279 -0.569 1.00 97.31 86 GLY A CA 1
ATOM 630 C C . GLY A 1 86 ? -0.813 2.415 0.298 1.00 97.31 86 GLY A C 1
ATOM 631 O O . GLY A 1 86 ? 0.310 2.322 -0.191 1.00 97.31 86 GLY A O 1
ATOM 632 N N . THR A 1 87 ? -1.024 2.629 1.595 1.00 97.88 87 THR A N 1
ATOM 633 C CA . THR A 1 87 ? 0.038 2.645 2.609 1.00 97.88 87 THR A CA 1
ATOM 634 C C . THR A 1 87 ? -0.531 2.267 3.979 1.00 97.88 87 THR A C 1
ATOM 636 O O . THR A 1 87 ? -1.749 2.195 4.166 1.00 97.88 87 THR A O 1
ATOM 639 N N . MET A 1 88 ? 0.347 2.028 4.952 1.00 97.00 88 MET A N 1
ATOM 640 C CA . MET A 1 88 ? -0.012 1.627 6.313 1.00 97.00 88 MET A CA 1
ATOM 641 C C . MET A 1 88 ? 0.208 2.773 7.295 1.00 97.00 88 MET A C 1
ATOM 643 O O . MET A 1 88 ? 1.255 3.410 7.307 1.00 97.00 88 MET A O 1
ATOM 647 N N . ASN A 1 89 ? -0.778 3.003 8.160 1.00 97.62 89 ASN A N 1
ATOM 648 C CA . ASN A 1 89 ? -0.802 4.119 9.101 1.00 97.62 89 ASN A CA 1
ATOM 649 C C . ASN A 1 89 ? -0.729 3.607 10.549 1.00 97.62 89 ASN A C 1
ATOM 651 O O . ASN A 1 89 ? -1.749 3.497 11.228 1.00 97.62 89 ASN A O 1
ATOM 655 N N . LEU A 1 90 ? 0.477 3.253 11.011 1.00 97.25 90 LEU A N 1
ATOM 656 C CA . LEU A 1 90 ? 0.687 2.504 12.263 1.00 97.25 90 LEU A CA 1
ATOM 657 C C . LEU A 1 90 ? 1.255 3.374 13.398 1.00 97.25 90 LEU A C 1
ATOM 659 O O . LEU A 1 90 ? 0.569 3.615 14.396 1.00 97.25 90 LEU A O 1
ATOM 663 N N . THR A 1 91 ? 2.483 3.860 13.218 1.00 97.69 91 THR A N 1
ATOM 664 C CA . THR A 1 91 ? 3.313 4.536 14.228 1.00 97.69 91 THR A CA 1
ATOM 665 C C . THR A 1 91 ? 2.749 5.887 14.670 1.00 97.69 91 THR A C 1
ATOM 667 O O . THR A 1 91 ? 2.294 6.682 13.848 1.00 97.69 91 THR A O 1
ATOM 670 N N . GLU A 1 92 ? 2.848 6.184 15.965 1.00 98.38 92 GLU A N 1
ATOM 671 C CA . GLU A 1 92 ? 2.542 7.492 16.568 1.00 98.38 92 GLU A CA 1
ATOM 672 C C . GLU A 1 92 ? 3.803 8.085 17.217 1.00 98.38 92 GLU A C 1
ATOM 674 O O . GLU A 1 92 ? 4.725 7.330 17.528 1.00 98.38 92 GLU A O 1
ATOM 679 N N . PRO A 1 93 ? 3.880 9.406 17.480 1.00 97.88 93 PRO A N 1
ATOM 680 C CA . PRO A 1 93 ? 5.062 10.019 18.098 1.00 97.88 93 PRO A CA 1
ATOM 681 C C . PRO A 1 93 ? 5.532 9.337 19.389 1.00 97.88 93 PRO A C 1
ATOM 683 O O . PRO A 1 93 ? 6.729 9.279 19.656 1.00 97.88 93 PRO A O 1
ATOM 686 N N . GLN A 1 94 ? 4.593 8.804 20.173 1.00 96.94 94 GLN A N 1
ATOM 687 C CA . GLN A 1 94 ? 4.854 8.084 21.417 1.00 96.94 94 GLN A CA 1
ATOM 688 C C . GLN A 1 94 ? 4.848 6.549 21.282 1.00 96.94 94 GLN A C 1
ATOM 690 O O . GLN A 1 94 ? 5.064 5.871 22.282 1.00 96.94 94 GLN A O 1
ATOM 695 N N . ALA A 1 95 ? 4.562 5.995 20.097 1.00 96.75 95 ALA A N 1
ATOM 696 C CA . ALA A 1 95 ? 4.391 4.555 19.878 1.00 96.75 95 ALA A CA 1
ATOM 697 C C . ALA A 1 95 ? 5.063 4.106 18.568 1.00 96.75 95 ALA A C 1
ATOM 699 O O . ALA A 1 95 ? 4.509 4.292 17.483 1.00 96.75 95 ALA A O 1
ATOM 700 N N . GLY A 1 96 ? 6.265 3.531 18.699 1.00 93.62 96 GLY A N 1
ATOM 701 C CA . GLY A 1 96 ? 7.056 2.919 17.623 1.00 93.62 96 GLY A CA 1
ATOM 702 C C . GLY A 1 96 ? 6.873 1.403 17.570 1.00 93.62 96 GLY A C 1
ATOM 703 O O . GLY A 1 96 ? 5.812 0.920 17.194 1.00 93.62 96 GLY A O 1
ATOM 704 N N . SER A 1 97 ? 7.904 0.652 17.974 1.00 95.62 97 SER A N 1
ATOM 705 C CA . SER A 1 97 ? 7.863 -0.820 18.004 1.00 95.62 97 SER A CA 1
ATOM 706 C C . SER A 1 97 ? 6.746 -1.380 18.891 1.00 95.62 97 SER A C 1
ATOM 708 O O . SER A 1 97 ? 6.217 -2.449 18.601 1.00 95.62 97 SER A O 1
ATOM 710 N N . ASP A 1 98 ? 6.380 -0.664 19.960 1.00 96.25 98 ASP A N 1
ATOM 711 C CA . ASP A 1 98 ? 5.267 -1.030 20.835 1.00 96.25 98 ASP A CA 1
ATOM 712 C C . ASP A 1 98 ? 3.969 -0.328 20.403 1.00 96.25 98 ASP A C 1
ATOM 714 O O . ASP A 1 98 ? 3.629 0.764 20.868 1.00 96.25 98 ASP A O 1
ATOM 718 N N . LEU A 1 99 ? 3.239 -0.967 19.484 1.00 95.06 99 LEU A N 1
ATOM 719 C CA . LEU A 1 99 ? 1.951 -0.472 18.992 1.00 95.06 99 LEU A CA 1
ATOM 720 C C . LEU A 1 99 ? 0.809 -0.627 20.008 1.00 95.06 99 LEU A C 1
ATOM 722 O O . LEU A 1 99 ? -0.266 -0.080 19.774 1.00 95.06 99 LEU A O 1
ATOM 726 N N . ALA A 1 100 ? 1.004 -1.300 21.147 1.00 96.50 100 ALA A N 1
ATOM 727 C CA . ALA A 1 100 ? -0.027 -1.350 22.187 1.00 96.50 100 ALA A CA 1
ATOM 728 C C . ALA A 1 100 ? -0.272 0.031 22.831 1.00 96.50 100 ALA A C 1
ATOM 730 O O . ALA A 1 100 ? -1.304 0.250 23.462 1.00 96.50 100 ALA A O 1
ATOM 731 N N . LEU A 1 101 ? 0.658 0.976 22.642 1.00 96.94 101 LEU A N 1
ATOM 732 C CA . LEU A 1 101 ? 0.609 2.338 23.182 1.00 96.94 101 LEU A CA 1
ATOM 733 C C . LEU A 1 101 ? -0.037 3.368 22.239 1.00 96.94 101 LEU A C 1
ATOM 735 O O . LEU A 1 101 ? -0.022 4.572 22.541 1.00 96.94 101 LEU A O 1
ATOM 739 N N . ILE A 1 102 ? -0.584 2.937 21.095 1.00 98.06 102 ILE A N 1
ATOM 740 C CA . ILE A 1 102 ? -1.313 3.847 20.206 1.00 98.06 102 ILE A CA 1
ATOM 741 C C . ILE A 1 102 ? -2.508 4.463 20.936 1.00 98.06 102 ILE A C 1
ATOM 743 O O . ILE A 1 102 ? -3.177 3.829 21.750 1.00 98.06 102 ILE A O 1
ATOM 747 N N . ARG A 1 103 ? -2.782 5.728 20.630 1.00 97.81 103 ARG A N 1
ATOM 748 C CA . ARG A 1 103 ? -3.928 6.471 21.166 1.00 97.81 103 ARG A CA 1
ATOM 749 C C . ARG A 1 103 ? -4.962 6.787 20.096 1.00 97.81 103 ARG A C 1
ATOM 751 O O . ARG A 1 103 ? -6.022 7.322 20.428 1.00 97.81 103 ARG A O 1
ATOM 758 N N . SER A 1 104 ? -4.665 6.478 18.829 1.00 98.31 104 SER A N 1
ATOM 759 C CA . SER A 1 104 ? -5.658 6.557 17.765 1.00 98.31 104 SER A CA 1
ATOM 760 C C . SER A 1 104 ? -6.870 5.708 18.115 1.00 98.31 104 SER A C 1
ATOM 762 O O . SER A 1 104 ? -6.740 4.580 18.587 1.00 98.31 104 SER A O 1
ATOM 764 N N . ARG A 1 105 ? -8.054 6.253 17.863 1.00 98.00 105 ARG A N 1
ATOM 765 C CA . ARG A 1 105 ? -9.326 5.596 18.154 1.00 98.00 105 ARG A CA 1
ATOM 766 C C . ARG A 1 105 ? -10.286 5.744 16.988 1.00 98.00 105 ARG A C 1
ATOM 768 O O . ARG A 1 105 ? -10.202 6.706 16.225 1.00 98.00 105 ARG A O 1
ATOM 775 N N . ALA A 1 106 ? -11.209 4.801 16.892 1.00 98.50 106 ALA A N 1
ATOM 776 C CA . ALA A 1 106 ? -12.273 4.779 15.906 1.00 98.50 106 ALA A CA 1
ATOM 777 C C . ALA A 1 106 ? -13.613 4.844 16.648 1.00 98.50 106 ALA A C 1
ATOM 779 O O . ALA A 1 106 ? -13.943 3.944 17.418 1.00 98.50 106 ALA A O 1
ATOM 780 N N . GLU A 1 10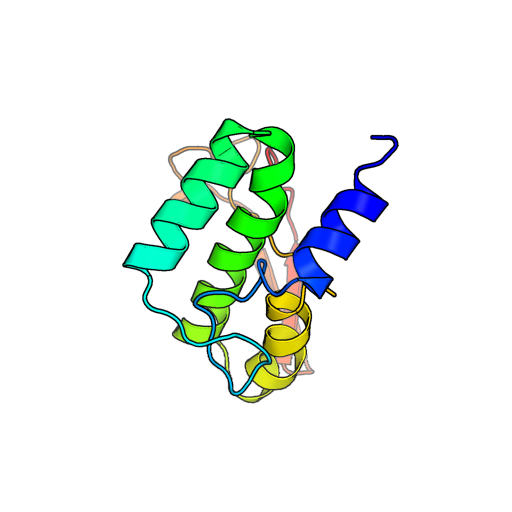7 ? -14.363 5.924 16.454 1.00 98.38 107 GLU A N 1
ATOM 781 C CA . GLU A 1 107 ? -15.670 6.131 17.081 1.00 98.38 107 GLU A CA 1
ATOM 782 C C . GLU A 1 107 ? -16.777 5.701 16.099 1.00 98.38 107 GLU A C 1
ATOM 784 O O . GLU A 1 107 ? -16.838 6.253 14.994 1.00 98.38 107 GLU A O 1
ATOM 789 N N . PRO A 1 108 ? -17.645 4.731 16.446 1.00 98.38 108 PRO A N 1
ATOM 790 C CA . PRO A 1 108 ? -18.690 4.247 15.542 1.00 98.38 108 PRO A CA 1
ATOM 791 C C . PRO A 1 108 ? -19.713 5.345 15.229 1.00 98.38 108 PRO A C 1
ATOM 793 O O . PRO A 1 108 ? -20.025 6.176 16.083 1.00 98.38 108 PRO A O 1
ATOM 796 N N . GLN A 1 109 ? -20.229 5.347 14.002 1.00 98.56 109 GLN A N 1
ATOM 797 C CA . GLN A 1 109 ? -21.239 6.285 13.512 1.00 98.56 109 GLN A CA 1
ATOM 798 C C . GLN A 1 109 ? -22.572 5.570 13.241 1.00 98.56 109 GLN A C 1
ATOM 800 O O . GLN A 1 109 ? -22.635 4.344 13.146 1.00 98.56 109 GLN A O 1
ATOM 805 N N . ALA A 1 110 ? -23.657 6.339 13.115 1.00 98.19 110 ALA A N 1
ATOM 806 C CA . ALA A 1 110 ? -25.004 5.793 12.921 1.00 98.19 110 ALA A CA 1
ATOM 807 C C . ALA A 1 110 ? -25.195 5.068 11.574 1.00 98.19 110 ALA A C 1
ATOM 809 O O . ALA A 1 110 ? -26.081 4.227 11.457 1.00 98.19 110 ALA A O 1
ATOM 810 N N . ASP A 1 111 ? -24.371 5.380 10.571 1.00 97.12 111 ASP A N 1
ATOM 811 C CA . ASP A 1 111 ? -24.383 4.760 9.240 1.00 97.12 111 ASP A CA 1
ATOM 812 C C . ASP A 1 111 ? -23.518 3.488 9.149 1.00 97.12 111 ASP A C 1
ATOM 814 O O . ASP A 1 111 ? -23.369 2.920 8.071 1.00 97.12 111 ASP A O 1
ATOM 818 N N . GLY A 1 112 ? -22.941 3.036 10.270 1.00 95.38 112 GLY A N 1
ATOM 819 C CA . GLY A 1 112 ? -22.045 1.880 10.325 1.00 95.38 112 GLY A CA 1
ATOM 820 C C . GLY A 1 112 ? -20.581 2.195 10.003 1.00 95.38 112 GLY A C 1
ATOM 821 O O . GLY A 1 112 ? -19.732 1.313 10.135 1.00 95.38 112 GLY A O 1
ATOM 822 N N . SER A 1 113 ? -20.254 3.437 9.629 1.00 97.00 113 SER A N 1
ATOM 823 C CA . SER A 1 113 ? -18.868 3.875 9.464 1.00 97.00 113 SER A CA 1
ATOM 824 C C . SER A 1 113 ? -18.185 4.145 10.812 1.00 97.00 113 SER A C 1
ATOM 826 O O . SER A 1 113 ? -18.801 4.119 11.882 1.00 97.00 113 SER A O 1
ATOM 828 N N . TYR A 1 114 ? -16.884 4.433 10.765 1.00 98.31 114 TYR A N 1
ATOM 829 C CA . TYR A 1 114 ? -16.115 4.874 11.922 1.00 98.31 114 TYR A CA 1
ATOM 830 C C . TYR A 1 114 ? -15.475 6.229 11.650 1.00 98.31 114 TYR A C 1
ATOM 832 O O . TYR A 1 114 ? -14.866 6.452 10.604 1.00 98.31 114 TYR A O 1
ATOM 840 N N . ARG A 1 115 ? -15.527 7.115 12.643 1.00 98.44 115 ARG A N 1
ATOM 841 C CA . ARG A 1 115 ? -14.750 8.350 12.651 1.00 98.44 115 ARG A CA 1
ATOM 842 C C . ARG A 1 115 ? -13.416 8.102 13.346 1.00 98.44 115 ARG A C 1
ATOM 844 O O . ARG A 1 115 ? -13.376 7.800 14.537 1.00 98.44 115 ARG A O 1
ATOM 851 N N . VAL A 1 116 ? -12.324 8.226 12.599 1.00 98.19 116 VAL A N 1
ATOM 852 C CA . VAL A 1 116 ? -10.969 7.957 13.098 1.00 98.19 116 VAL A CA 1
ATOM 853 C C . VAL A 1 116 ? -10.331 9.244 13.625 1.00 98.19 116 VAL A C 1
ATOM 855 O O . VAL A 1 116 ? -10.323 10.266 12.940 1.00 98.19 116 VAL A O 1
ATOM 858 N N . PHE A 1 117 ? -9.777 9.190 14.836 1.00 98.50 117 PHE A N 1
ATOM 859 C CA . PHE A 1 117 ? -9.046 10.284 15.476 1.00 98.50 117 PHE A CA 1
ATOM 860 C C . PHE A 1 117 ? -7.644 9.829 15.846 1.00 98.50 117 PHE A C 1
ATOM 862 O O . PHE A 1 117 ? -7.482 8.762 16.433 1.00 98.50 117 PHE A O 1
ATOM 869 N N . GLY A 1 118 ? -6.648 10.666 15.574 1.00 97.31 118 GLY A N 1
ATOM 870 C CA . GLY A 1 118 ? -5.260 10.408 15.935 1.00 97.31 118 GLY A CA 1
ATOM 871 C C . GLY A 1 118 ? -4.289 11.117 15.002 1.00 97.31 118 GLY A C 1
ATOM 872 O O . GLY A 1 118 ? -4.696 11.816 14.075 1.00 97.31 118 GLY A O 1
ATOM 873 N N . GLN A 1 119 ? -3.000 10.922 15.252 1.00 98.00 119 GLN A N 1
ATOM 874 C CA . GLN A 1 119 ? -1.924 11.382 14.386 1.00 98.00 119 GLN A CA 1
ATOM 875 C C . GLN A 1 119 ? -0.944 10.236 14.196 1.00 98.00 119 GLN A C 1
ATOM 877 O O . GLN A 1 119 ? -0.507 9.631 15.174 1.00 98.00 119 GLN A O 1
ATOM 882 N N . LYS A 1 120 ? -0.577 9.974 12.942 1.00 98.38 120 LYS A N 1
ATOM 883 C CA . LYS A 1 120 ? 0.450 8.998 12.594 1.00 98.38 120 LYS A CA 1
ATOM 884 C C . LYS A 1 120 ? 1.689 9.689 12.039 1.00 98.38 120 LYS A C 1
ATOM 886 O O . LYS A 1 120 ? 1.597 10.790 11.496 1.00 98.38 120 LYS A O 1
ATOM 891 N N . ILE A 1 121 ? 2.842 9.052 12.203 1.00 98.12 121 ILE A N 1
ATOM 892 C CA . ILE A 1 121 ? 4.133 9.532 11.700 1.00 98.12 121 ILE A CA 1
ATOM 893 C C . ILE A 1 121 ? 4.856 8.428 10.934 1.00 98.12 121 ILE A C 1
ATOM 895 O O . ILE A 1 121 ? 4.535 7.253 11.085 1.00 98.12 121 ILE A O 1
ATOM 899 N N . PHE A 1 122 ? 5.841 8.822 10.123 1.00 97.12 122 PHE A N 1
ATOM 900 C CA . PHE A 1 122 ? 6.608 7.919 9.252 1.00 97.12 122 PHE A CA 1
ATOM 901 C C . PHE A 1 122 ? 5.736 7.145 8.258 1.00 97.12 122 PHE A C 1
ATOM 903 O O . PHE A 1 122 ? 5.996 5.986 7.943 1.00 97.12 122 PHE A O 1
ATOM 910 N N . ILE A 1 123 ? 4.701 7.814 7.753 1.00 97.25 123 ILE A N 1
ATOM 911 C CA . ILE A 1 123 ? 3.858 7.282 6.689 1.00 97.25 123 ILE A CA 1
ATOM 912 C C . ILE A 1 123 ? 4.596 7.497 5.378 1.00 97.25 123 ILE A C 1
ATOM 914 O O . ILE A 1 123 ? 4.856 8.639 4.997 1.00 97.25 123 ILE A O 1
ATOM 918 N N . THR A 1 124 ? 4.993 6.385 4.769 1.00 94.06 124 THR A N 1
ATOM 919 C CA . THR A 1 124 ? 5.692 6.362 3.482 1.00 94.06 124 THR A CA 1
ATOM 920 C C . THR A 1 124 ? 4.690 6.453 2.344 1.00 94.06 124 THR A C 1
ATOM 922 O O . THR A 1 124 ? 3.625 5.794 2.454 1.00 94.06 124 THR A O 1
#

pLDDT: mean 96.97, std 1.35, range [88.56, 98.56]

Nearest PDB structures (foldseek):
  6ijc-assembly1_B  TM=9.914E-01  e=1.632E-10  Roseovarius nubinhibens ISM
  3nf4-assembly1_A-2  TM=8.983E-01  e=1.566E-05  Mycolicibacterium thermoresistibile
  6es9-assembly1_A  TM=9.449E-01  e=1.246E-04  Paracoccus denitrificans PD1222
  4iv6-assembly1_B  TM=9.228E-01  e=2.929E-04  Mycolicibacterium smegmatis MC2 155
  1rx0-assembly1_C  TM=8.817E-01  e=1.521E-03  Homo sapiens

Solvent-accessible surface area (backbone atoms only — not comparable to full-atom values): 7140 Å² total; per-residue (Å²): 113,92,66,47,69,60,51,52,49,54,42,26,78,72,42,61,56,10,35,47,37,56,51,97,34,66,19,66,52,39,59,61,75,59,42,50,56,53,49,50,54,43,36,72,75,35,50,80,66,34,47,54,57,52,34,21,49,56,42,49,52,50,39,73,73,72,48,52,72,69,55,41,72,70,43,42,38,40,41,26,48,53,79,38,82,39,58,72,85,80,31,29,97,88,9,64,96,55,61,89,62,58,78,61,47,69,44,80,44,97,86,73,49,66,54,75,47,73,69,69,49,91,66,115

Sequence (124 aa):
PTGWKEAYKAFCEAGWNGITSPADFGGQGLPDTLGIAVKEMVCSANLSFSLGPLLTTGAVEALLTCASDELKAIYLEKMITGQWTGTMNLTEPQAGSDLALIRSRAEPQADGSYRVFGQKIFIT

Secondary structure (DSSP, 8-state):
-TTHHHHHHHHHHTTGGGSSS-GGGT-----HHHHHHHHHHHHHH-HHHHHHHHHHHHHHHHHHHH--HHHHHHHHHHHHTTSS-------BTTBSS-GGG---EEEE-TTS-EEEE-------